Protein AF-A0A6B3UP30-F1 (afdb_monomer)

Solvent-accessible surface area (backbone atoms only — not comparable to full-atom values): 6196 Å² total; per-residue (Å²): 134,85,86,77,62,58,72,70,58,43,68,56,47,76,45,74,44,74,30,56,93,77,78,38,92,57,27,29,15,44,57,73,55,39,50,53,35,42,54,51,34,38,75,70,66,34,26,32,40,29,34,42,36,27,26,54,55,98,87,39,80,39,82,59,89,44,70,52,75,42,81,82,57,93,89,58,52,67,69,59,42,14,54,51,16,30,50,55,49,45,48,52,61,71,69,60,80,65,61,68,39,26,32,33,76,35,72,57,132

Structure (mmCIF, N/CA/C/O backbone):
data_AF-A0A6B3UP30-F1
#
_entry.id   AF-A0A6B3UP30-F1
#
loop_
_atom_site.group_PDB
_atom_site.id
_atom_site.type_symbol
_atom_site.label_atom_id
_atom_site.label_alt_id
_atom_site.label_comp_id
_atom_site.label_asym_id
_atom_site.label_entity_id
_atom_site.label_seq_id
_atom_site.pdbx_PDB_ins_code
_atom_site.Cartn_x
_atom_site.Cartn_y
_atom_site.Cartn_z
_atom_site.occupancy
_atom_site.B_iso_or_equiv
_atom_site.auth_seq_id
_atom_site.auth_comp_id
_atom_site.auth_asym_id
_atom_site.auth_atom_id
_atom_site.pdbx_PDB_model_num
ATOM 1 N N . MET A 1 1 ? 5.118 20.031 1.990 1.00 37.16 1 MET A N 1
ATOM 2 C CA . MET A 1 1 ? 5.626 19.447 0.731 1.00 37.16 1 MET A CA 1
ATOM 3 C C . MET A 1 1 ? 4.454 18.709 0.110 1.00 37.16 1 MET A C 1
ATOM 5 O O . MET A 1 1 ? 3.837 17.933 0.822 1.00 37.16 1 MET A O 1
ATOM 9 N N . LYS A 1 2 ? 4.045 19.066 -1.109 1.00 38.06 2 LYS A N 1
ATOM 10 C CA . LYS A 1 2 ? 2.813 18.569 -1.737 1.00 38.06 2 LYS A CA 1
ATOM 11 C C . LYS A 1 2 ? 3.191 17.337 -2.560 1.00 38.06 2 LYS A C 1
ATOM 13 O O . LYS A 1 2 ? 3.860 17.485 -3.577 1.00 38.06 2 LYS A O 1
ATOM 18 N N . THR A 1 3 ? 2.855 16.142 -2.092 1.00 46.91 3 THR A N 1
ATOM 19 C CA . THR A 1 3 ? 3.066 14.907 -2.857 1.00 46.91 3 THR A CA 1
ATOM 20 C C . THR A 1 3 ? 1.901 14.784 -3.836 1.00 46.91 3 THR A C 1
ATOM 22 O O . THR A 1 3 ? 0.922 14.110 -3.560 1.00 46.91 3 THR A O 1
ATOM 25 N N . THR A 1 4 ? 1.935 15.530 -4.941 1.00 53.78 4 THR A N 1
ATOM 26 C CA . THR A 1 4 ? 0.994 15.321 -6.054 1.00 53.78 4 THR A CA 1
ATOM 27 C C . THR A 1 4 ? 1.447 14.080 -6.796 1.00 53.78 4 THR A C 1
ATOM 29 O O . THR A 1 4 ? 2.467 14.116 -7.485 1.00 53.78 4 THR A O 1
ATOM 32 N N . TRP A 1 5 ? 0.743 12.973 -6.592 1.00 63.31 5 TRP A N 1
ATOM 33 C CA . TRP A 1 5 ? 0.962 11.767 -7.379 1.00 63.31 5 TRP A CA 1
ATOM 34 C C . TRP A 1 5 ? 0.328 11.977 -8.762 1.00 63.31 5 TRP A C 1
ATOM 36 O O . TRP A 1 5 ? -0.518 12.852 -8.944 1.00 63.31 5 TRP A O 1
ATOM 46 N N . GLY A 1 6 ? 0.750 11.217 -9.776 1.00 69.88 6 GLY A N 1
ATOM 47 C CA . GLY A 1 6 ? 0.040 11.229 -11.060 1.00 69.88 6 GLY A CA 1
ATOM 48 C C . GLY A 1 6 ? -1.438 10.860 -10.859 1.00 69.88 6 GLY A C 1
ATOM 49 O O . GLY A 1 6 ? -1.753 10.069 -9.968 1.00 69.88 6 GLY A O 1
ATOM 50 N N . SER A 1 7 ? -2.348 11.391 -11.684 1.00 75.69 7 SER A N 1
ATOM 51 C CA . SER A 1 7 ? -3.804 11.212 -11.512 1.00 75.69 7 SER A CA 1
ATOM 52 C C . SER A 1 7 ? -4.247 9.744 -11.444 1.00 75.69 7 SER A C 1
ATOM 54 O O . SER A 1 7 ? -5.215 9.417 -10.762 1.00 75.69 7 SER A O 1
ATOM 56 N N . GLU A 1 8 ? -3.531 8.843 -12.116 1.00 79.38 8 GLU A N 1
ATOM 57 C CA . GLU A 1 8 ? -3.797 7.400 -12.080 1.00 79.38 8 GLU A CA 1
ATOM 58 C C . GLU A 1 8 ? -3.396 6.757 -10.744 1.0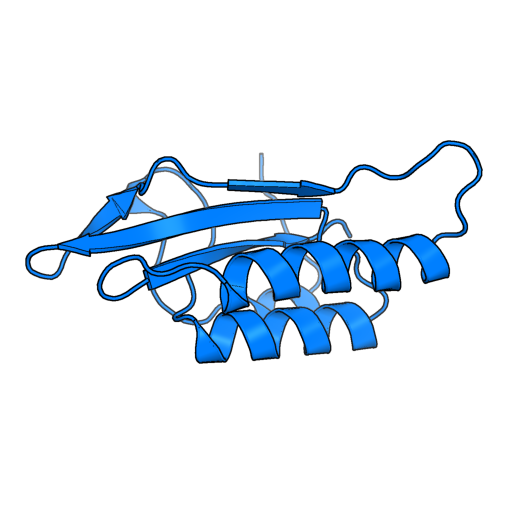0 79.38 8 GLU A C 1
ATOM 60 O O . GLU A 1 8 ? -4.117 5.905 -10.229 1.00 79.38 8 GLU A O 1
ATOM 65 N N . VAL A 1 9 ? -2.288 7.198 -10.142 1.00 80.50 9 VAL A N 1
ATOM 66 C CA . VAL A 1 9 ? -1.822 6.721 -8.830 1.00 80.50 9 VAL A CA 1
ATOM 67 C C . VAL A 1 9 ? -2.740 7.237 -7.722 1.00 80.50 9 VAL A C 1
ATOM 69 O O . VAL A 1 9 ? -3.119 6.472 -6.833 1.00 80.50 9 VAL A O 1
ATOM 72 N N . GLU A 1 10 ? -3.173 8.498 -7.806 1.00 81.50 10 GLU A N 1
ATOM 73 C CA . GLU A 1 10 ? -4.195 9.041 -6.904 1.00 81.50 10 GLU A CA 1
ATOM 74 C C . GLU A 1 10 ? -5.507 8.259 -7.027 1.00 81.50 10 GLU A C 1
ATOM 76 O O . GLU A 1 10 ? -6.084 7.886 -6.013 1.00 81.50 10 GLU A O 1
ATOM 81 N N . ALA A 1 11 ? -5.955 7.919 -8.240 1.00 81.00 11 ALA A N 1
ATOM 82 C CA . ALA A 1 11 ? -7.174 7.132 -8.434 1.00 81.00 11 ALA A CA 1
ATOM 83 C C . ALA A 1 11 ? -7.090 5.709 -7.848 1.00 81.00 11 ALA A C 1
ATOM 85 O O . ALA A 1 11 ? -8.115 5.136 -7.474 1.00 81.00 11 ALA A O 1
ATOM 86 N N . VAL A 1 12 ? -5.891 5.122 -7.765 1.00 81.44 12 VAL A N 1
ATOM 87 C CA . VAL A 1 12 ? -5.681 3.820 -7.112 1.00 81.44 12 VAL A CA 1
ATOM 88 C C . VAL A 1 12 ? -5.738 3.946 -5.589 1.00 81.44 12 VAL A C 1
ATOM 90 O O . VAL A 1 12 ? -6.285 3.066 -4.926 1.00 81.44 12 VAL A O 1
ATOM 93 N N . LEU A 1 13 ? -5.182 5.023 -5.035 1.00 83.00 13 LEU A N 1
ATOM 94 C CA . LEU A 1 13 ? -4.911 5.139 -3.600 1.00 83.00 13 LEU A CA 1
ATOM 95 C C . LEU A 1 13 ? -5.887 6.046 -2.843 1.00 83.00 13 LEU A C 1
ATOM 97 O O . LEU A 1 13 ? -5.913 6.012 -1.619 1.00 83.00 13 LEU A O 1
ATOM 101 N N . ASN A 1 14 ? -6.732 6.804 -3.538 1.00 80.81 14 ASN A N 1
ATOM 102 C CA . ASN A 1 14 ? -7.793 7.631 -2.964 1.00 80.81 14 ASN A CA 1
ATOM 103 C C . ASN A 1 14 ? -9.027 6.786 -2.597 1.00 80.81 14 ASN A C 1
ATOM 105 O O . ASN A 1 14 ? -10.132 7.003 -3.093 1.00 80.81 14 ASN A O 1
ATOM 109 N N . SER A 1 15 ? -8.815 5.759 -1.776 1.00 75.44 15 SER A N 1
ATOM 110 C CA . SER A 1 15 ? -9.871 4.893 -1.256 1.00 75.44 15 SER A CA 1
ATOM 111 C C . SER A 1 15 ? -9.575 4.513 0.195 1.00 75.44 15 SER A C 1
ATOM 113 O O . SER A 1 15 ? -8.421 4.365 0.587 1.00 75.44 15 SER A O 1
ATOM 115 N N . GLY A 1 16 ? -10.617 4.395 1.021 1.00 86.12 16 GLY A N 1
ATOM 116 C CA . GLY A 1 16 ? -10.487 4.007 2.428 1.00 86.12 16 GLY A CA 1
ATOM 117 C C . GLY A 1 16 ? -10.640 5.170 3.409 1.00 86.12 16 GLY A C 1
ATOM 118 O O . GLY A 1 16 ? -11.562 5.975 3.292 1.00 86.12 16 GLY A O 1
ATOM 119 N N . VAL A 1 17 ? -9.775 5.227 4.423 1.00 88.31 17 VAL A N 1
ATOM 120 C CA . VAL A 1 17 ? -9.861 6.196 5.530 1.00 88.31 17 VAL A CA 1
ATOM 121 C C . VAL A 1 17 ? -8.783 7.264 5.394 1.00 88.31 17 VAL A C 1
ATOM 123 O O . VAL A 1 17 ? -7.610 6.926 5.265 1.00 88.31 17 VAL A O 1
ATOM 126 N N . SER A 1 18 ? -9.167 8.540 5.469 1.00 89.88 18 SER A N 1
ATOM 127 C CA . SER A 1 18 ? -8.218 9.658 5.415 1.00 89.88 18 SER A CA 1
ATOM 128 C C . SER A 1 18 ? -7.221 9.605 6.575 1.00 89.88 18 SER A C 1
ATOM 130 O O . SER A 1 18 ? -7.600 9.388 7.729 1.00 89.88 18 SER A O 1
ATOM 132 N N . LEU A 1 19 ? -5.947 9.843 6.262 1.00 89.31 19 LEU A N 1
ATOM 133 C CA . LEU A 1 19 ? -4.868 9.970 7.242 1.00 89.31 19 LEU A CA 1
ATOM 134 C C . LEU A 1 19 ? -4.595 11.422 7.655 1.00 89.31 19 LEU A C 1
ATOM 136 O O . LEU A 1 19 ? -3.690 11.670 8.454 1.00 89.31 19 LEU A O 1
ATOM 140 N N . GLU A 1 20 ? -5.404 12.380 7.192 1.00 87.81 20 GLU A N 1
ATOM 141 C CA . GLU A 1 20 ? -5.301 13.786 7.600 1.00 87.81 20 GLU A CA 1
ATOM 142 C C . GLU A 1 20 ? -5.313 13.998 9.126 1.00 87.81 20 GLU A C 1
ATOM 144 O O . GLU A 1 20 ? -4.534 14.835 9.589 1.00 87.81 20 GLU A O 1
ATOM 149 N N . PRO A 1 21 ? -6.077 13.236 9.945 1.00 85.62 21 PRO A N 1
ATOM 150 C CA . PRO A 1 21 ? -5.996 13.333 11.407 1.00 85.62 21 PRO A CA 1
ATOM 151 C C . PRO A 1 21 ? -4.606 13.024 11.987 1.00 85.62 21 PRO A C 1
ATOM 153 O O . PRO A 1 21 ? -4.290 13.467 13.088 1.00 85.62 21 PRO A O 1
ATOM 156 N N . PHE A 1 22 ? -3.761 12.298 11.248 1.00 81.25 22 PHE A N 1
ATOM 157 C CA . PHE A 1 22 ? -2.366 12.013 11.598 1.00 81.25 22 PHE A CA 1
ATOM 158 C C . PHE A 1 22 ? -1.378 13.036 11.011 1.00 81.25 22 PHE A C 1
ATOM 160 O O . PHE A 1 22 ? -0.168 12.864 11.136 1.00 81.25 22 PHE A O 1
ATOM 167 N N . GLY A 1 23 ? -1.866 14.088 10.344 1.00 83.69 23 GLY A N 1
ATOM 168 C CA . GLY A 1 23 ? -1.035 15.072 9.646 1.00 83.69 23 GLY A CA 1
ATOM 169 C C . GLY A 1 23 ? -0.417 14.553 8.343 1.00 83.69 23 GLY A C 1
ATOM 170 O O . GLY A 1 23 ? 0.493 15.184 7.805 1.00 83.69 23 GLY A O 1
ATOM 171 N N . VAL A 1 24 ? -0.896 13.413 7.833 1.00 81.31 24 VAL A N 1
ATOM 172 C CA . VAL A 1 24 ? -0.390 12.763 6.619 1.00 81.31 24 VAL A CA 1
ATOM 173 C C . VAL A 1 24 ? -1.426 12.898 5.508 1.00 81.31 24 VAL A C 1
ATOM 175 O O . VAL A 1 24 ? -2.585 12.537 5.677 1.00 81.31 24 VAL A O 1
ATOM 178 N N . GLN A 1 25 ? -1.011 13.404 4.346 1.00 79.94 25 GLN A N 1
ATOM 179 C CA . GLN A 1 25 ? -1.862 13.375 3.157 1.00 79.94 25 GLN A CA 1
ATOM 180 C C . GLN A 1 25 ? -1.880 11.959 2.579 1.00 79.94 25 GLN A C 1
ATOM 182 O O . GLN A 1 25 ? -0.825 11.412 2.263 1.00 79.94 25 GLN A O 1
ATOM 187 N N . GLY A 1 26 ? -3.069 11.381 2.433 1.00 84.06 26 GLY A N 1
ATOM 188 C CA . GLY A 1 26 ? -3.251 10.041 1.890 1.00 84.06 26 GLY A CA 1
ATOM 189 C C . GLY A 1 26 ? -4.366 9.282 2.595 1.00 84.06 26 GLY A C 1
ATOM 190 O O . GLY A 1 26 ? -5.110 9.837 3.408 1.00 84.06 26 GLY A O 1
ATOM 191 N N . TRP A 1 27 ? -4.462 7.998 2.271 1.00 91.31 27 TRP A N 1
ATOM 192 C CA . TRP A 1 27 ? -5.520 7.121 2.749 1.00 91.31 27 TRP A CA 1
ATOM 193 C C . TRP A 1 27 ? -4.934 5.811 3.255 1.00 91.31 27 TRP A C 1
ATOM 195 O O . TRP A 1 27 ? -3.923 5.328 2.743 1.00 91.31 27 TRP A O 1
ATOM 205 N N . ALA A 1 28 ? -5.590 5.234 4.255 1.00 94.12 28 ALA A N 1
ATOM 206 C CA . ALA A 1 28 ? -5.352 3.874 4.692 1.00 94.12 28 ALA A CA 1
ATOM 207 C C . ALA A 1 28 ? -6.454 2.966 4.136 1.00 94.12 28 ALA A C 1
ATOM 209 O O . ALA A 1 28 ? -7.647 3.193 4.366 1.00 94.12 28 ALA A O 1
ATOM 210 N N . LEU A 1 29 ? -6.040 1.935 3.407 1.00 95.94 29 LEU A N 1
ATOM 211 C CA . LEU A 1 29 ? -6.917 1.007 2.706 1.00 95.94 29 LEU A CA 1
ATOM 212 C C . LEU A 1 29 ? -7.139 -0.245 3.560 1.00 95.94 29 LEU A C 1
ATOM 214 O O . LEU A 1 29 ? -6.174 -0.734 4.151 1.00 95.94 29 LEU A O 1
ATOM 218 N N . PRO A 1 30 ? -8.356 -0.813 3.621 1.00 95.69 30 PRO A N 1
ATOM 219 C CA . PRO A 1 30 ? -8.544 -2.126 4.227 1.00 95.69 30 PRO A CA 1
ATOM 220 C C . PRO A 1 30 ? -7.746 -3.180 3.448 1.00 95.69 30 PRO A C 1
ATOM 222 O O . PRO A 1 30 ? -7.448 -3.011 2.266 1.00 95.69 30 PRO A O 1
ATOM 225 N N . GLN A 1 31 ? -7.408 -4.289 4.104 1.00 96.06 31 GLN A N 1
ATOM 226 C CA . GLN A 1 31 ? -6.482 -5.297 3.571 1.00 96.06 31 GLN A CA 1
ATOM 227 C C . GLN A 1 31 ? -6.763 -5.739 2.123 1.00 96.06 31 GLN A C 1
ATOM 229 O O . GLN A 1 31 ? -5.832 -5.840 1.326 1.00 96.06 31 GLN A O 1
ATOM 234 N N . VAL A 1 32 ? -8.028 -5.993 1.768 1.00 95.69 32 VAL A N 1
ATOM 235 C CA . VAL A 1 32 ? -8.401 -6.442 0.414 1.00 95.69 32 VAL A CA 1
ATOM 236 C C . VAL A 1 32 ? -8.130 -5.363 -0.640 1.00 95.69 32 VAL A C 1
ATOM 238 O O . VAL A 1 32 ? -7.579 -5.664 -1.699 1.00 95.69 32 VAL A O 1
ATOM 241 N N . ASP A 1 33 ? -8.437 -4.107 -0.319 1.00 96.31 33 ASP A N 1
ATOM 242 C CA . ASP A 1 33 ? -8.245 -2.973 -1.224 1.00 96.31 33 ASP A CA 1
ATOM 243 C C . ASP A 1 33 ? -6.762 -2.615 -1.331 1.00 96.31 33 ASP A C 1
ATOM 245 O O . ASP A 1 33 ? -6.282 -2.294 -2.414 1.00 96.31 33 ASP A O 1
ATOM 249 N N . ALA A 1 34 ? -6.005 -2.754 -0.238 1.00 97.31 34 ALA A N 1
ATOM 250 C CA . ALA A 1 34 ? -4.557 -2.582 -0.241 1.00 97.31 34 ALA A CA 1
ATOM 251 C C . ALA A 1 34 ? -3.871 -3.589 -1.181 1.00 97.31 34 ALA A C 1
ATOM 253 O O . ALA A 1 34 ? -3.015 -3.208 -1.979 1.00 97.31 34 ALA A O 1
ATOM 254 N N . LEU A 1 35 ? -4.278 -4.864 -1.144 1.00 98.00 35 LEU A N 1
ATOM 255 C CA . LEU A 1 35 ? -3.769 -5.888 -2.065 1.00 98.00 35 LEU A CA 1
ATOM 256 C C . LEU A 1 35 ? -4.117 -5.563 -3.525 1.00 98.00 35 LEU A C 1
ATOM 258 O O . LEU A 1 35 ? -3.257 -5.677 -4.397 1.00 98.00 35 LEU A O 1
ATOM 262 N N . ALA A 1 36 ? -5.347 -5.116 -3.794 1.00 96.81 36 ALA A N 1
ATOM 263 C CA . ALA A 1 36 ? -5.759 -4.708 -5.135 1.00 96.81 36 ALA A CA 1
ATOM 264 C C . ALA A 1 36 ? -4.984 -3.473 -5.632 1.00 96.81 36 ALA A C 1
ATOM 266 O O . ALA A 1 36 ? -4.573 -3.423 -6.792 1.00 96.81 36 ALA A O 1
ATOM 267 N N . ALA A 1 37 ? -4.748 -2.491 -4.761 1.00 96.56 37 ALA A N 1
ATOM 268 C CA . ALA A 1 37 ? -3.973 -1.298 -5.077 1.00 96.56 37 ALA A CA 1
ATOM 269 C C . ALA A 1 37 ? -2.519 -1.636 -5.432 1.00 96.56 37 ALA A C 1
ATOM 271 O O . ALA A 1 37 ? -2.008 -1.123 -6.42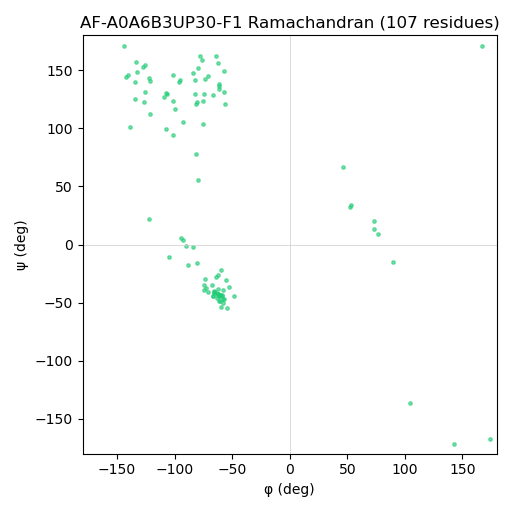6 1.00 96.56 37 ALA A O 1
ATOM 272 N N . ILE A 1 38 ? -1.879 -2.546 -4.688 1.00 97.75 38 ILE A N 1
ATOM 273 C CA . ILE A 1 38 ? -0.511 -3.009 -4.973 1.00 97.75 38 ILE A CA 1
ATOM 274 C C . ILE A 1 38 ? -0.409 -3.606 -6.384 1.00 97.75 38 ILE A C 1
ATOM 276 O O . ILE A 1 38 ? 0.490 -3.235 -7.137 1.00 97.75 38 ILE A O 1
ATOM 280 N N . GLU A 1 39 ? -1.343 -4.476 -6.782 1.00 97.62 39 GLU A N 1
ATOM 281 C CA . GLU A 1 39 ? -1.324 -5.068 -8.129 1.00 97.62 39 GLU A CA 1
ATOM 282 C C . GLU A 1 39 ? -1.603 -4.033 -9.231 1.00 97.62 39 GLU A C 1
ATOM 284 O O . GLU A 1 39 ? -1.008 -4.099 -10.307 1.00 97.62 39 GLU A O 1
ATOM 289 N N . ARG A 1 40 ? -2.461 -3.035 -8.973 1.00 96.44 40 ARG A N 1
ATOM 290 C CA . ARG A 1 40 ? -2.704 -1.941 -9.930 1.00 96.44 40 ARG A CA 1
ATOM 291 C C . ARG A 1 40 ? -1.464 -1.069 -10.116 1.00 96.44 40 AR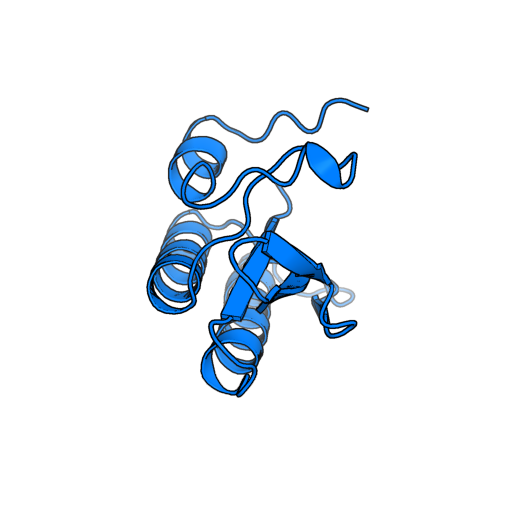G A C 1
ATOM 293 O O . ARG A 1 40 ? -1.112 -0.782 -11.254 1.00 96.44 40 ARG A O 1
ATOM 300 N N . LEU A 1 41 ? -0.776 -0.696 -9.035 1.00 95.88 41 LEU A N 1
ATOM 301 C CA . LEU A 1 41 ? 0.479 0.068 -9.106 1.00 95.88 41 LEU A CA 1
ATOM 302 C C . LEU A 1 41 ? 1.558 -0.702 -9.866 1.00 95.88 41 LEU A C 1
ATOM 304 O O . LEU A 1 41 ? 2.206 -0.145 -10.749 1.00 95.88 41 LEU A O 1
ATOM 308 N N . ARG A 1 42 ? 1.682 -2.004 -9.591 1.00 97.06 42 ARG A N 1
ATOM 309 C CA . ARG A 1 42 ? 2.571 -2.898 -10.333 1.00 97.06 42 ARG A CA 1
ATOM 310 C C . ARG A 1 42 ? 2.258 -2.896 -11.833 1.00 97.06 42 ARG A C 1
ATOM 312 O O . ARG A 1 42 ? 3.170 -2.740 -12.639 1.00 97.06 42 ARG A O 1
ATOM 319 N N . GLY A 1 43 ? 0.982 -3.012 -12.208 1.00 95.69 43 GLY A N 1
ATOM 320 C CA . GLY A 1 43 ? 0.538 -2.945 -13.606 1.00 95.69 43 GLY A CA 1
ATOM 321 C C . GLY A 1 43 ? 0.813 -1.599 -14.290 1.00 95.69 43 GLY A C 1
ATOM 322 O O . GLY A 1 43 ? 1.002 -1.564 -15.502 1.00 95.69 43 GLY A O 1
ATOM 323 N N . LEU A 1 44 ? 0.889 -0.511 -13.518 1.00 94.62 44 LEU A N 1
ATOM 324 C CA . LEU A 1 44 ? 1.266 0.828 -13.988 1.00 94.62 44 LEU A CA 1
ATOM 325 C C . LEU A 1 44 ? 2.788 1.049 -14.047 1.00 94.62 44 LEU A C 1
ATOM 327 O O . LEU A 1 44 ? 3.230 2.129 -14.431 1.00 94.62 44 LEU A O 1
ATOM 331 N N . GLY A 1 45 ? 3.605 0.068 -13.651 1.00 95.50 45 GLY A N 1
ATOM 332 C CA . GLY A 1 45 ? 5.057 0.244 -13.570 1.00 95.50 45 GLY A CA 1
ATOM 333 C C . GLY A 1 45 ? 5.504 1.123 -12.396 1.00 95.50 45 GLY A C 1
ATOM 334 O O . GLY A 1 45 ? 6.606 1.665 -12.429 1.00 95.50 45 GLY A O 1
ATOM 335 N N . VAL A 1 46 ? 4.663 1.285 -11.368 1.00 95.62 46 VAL A N 1
ATOM 336 C CA . VAL A 1 46 ? 4.938 2.141 -10.208 1.00 95.62 46 VAL A CA 1
ATOM 337 C C . VAL A 1 46 ? 5.416 1.285 -9.029 1.00 95.62 46 VAL A C 1
ATOM 339 O O . VAL A 1 46 ? 4.652 0.457 -8.526 1.00 95.62 46 VAL A O 1
ATOM 342 N N . PRO A 1 47 ? 6.660 1.464 -8.547 1.00 96.62 47 PRO A N 1
ATOM 343 C CA . PRO A 1 47 ? 7.173 0.708 -7.410 1.00 96.62 47 PRO A CA 1
ATOM 344 C C . PRO A 1 47 ? 6.522 1.131 -6.084 1.00 96.62 47 PRO A C 1
ATOM 346 O O . PRO A 1 47 ? 6.259 2.314 -5.847 1.00 96.62 47 PRO A O 1
ATOM 349 N N . VAL A 1 48 ? 6.329 0.159 -5.185 1.00 97.19 48 VAL A N 1
ATOM 350 C CA . VAL A 1 48 ? 5.767 0.350 -3.834 1.00 97.19 48 VAL A CA 1
ATOM 351 C C . VAL A 1 48 ? 6.892 0.341 -2.801 1.00 97.19 48 VAL A C 1
ATOM 353 O O . VAL A 1 48 ? 7.325 -0.709 -2.331 1.00 97.19 48 VAL A O 1
ATOM 356 N N . VAL A 1 49 ? 7.389 1.520 -2.441 1.00 96.50 49 VAL A N 1
ATOM 357 C CA . VAL A 1 49 ? 8.639 1.653 -1.671 1.00 96.50 49 VAL A CA 1
ATOM 358 C C . VAL A 1 49 ? 8.467 1.419 -0.177 1.00 96.50 49 VAL A C 1
ATOM 360 O O . VAL A 1 49 ? 9.449 1.195 0.524 1.00 96.50 49 VAL A O 1
ATOM 363 N N . GLY A 1 50 ? 7.234 1.445 0.318 1.00 96.50 50 GLY A N 1
AT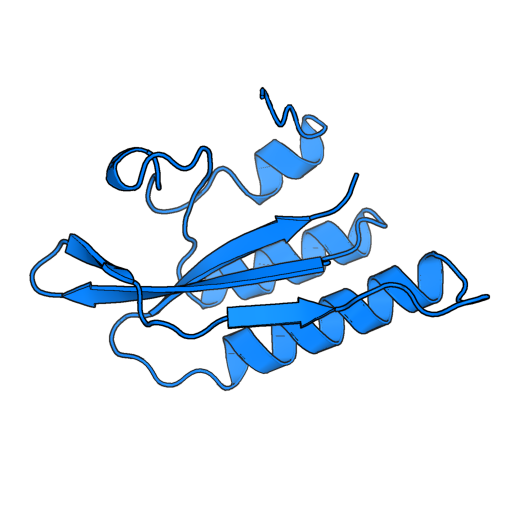OM 364 C CA . GLY A 1 50 ? 6.945 1.174 1.716 1.00 96.50 50 GLY A CA 1
ATOM 365 C C . GLY A 1 50 ? 5.490 1.414 2.073 1.00 96.50 50 GLY A C 1
ATOM 366 O O . GLY A 1 50 ? 4.635 1.582 1.197 1.00 96.50 50 GLY A O 1
ATOM 367 N N . GLY A 1 51 ? 5.232 1.441 3.372 1.00 96.06 51 GLY A N 1
ATOM 368 C CA . GLY A 1 51 ? 3.925 1.745 3.925 1.00 96.06 51 GLY A CA 1
ATOM 369 C C . GLY A 1 51 ? 3.814 1.397 5.400 1.00 96.06 51 GLY A C 1
ATOM 370 O O . GLY A 1 51 ? 4.694 0.745 5.965 1.00 96.06 51 GLY A O 1
ATOM 371 N N . ASP A 1 52 ? 2.714 1.830 6.005 1.00 96.38 52 ASP A N 1
ATOM 372 C CA . ASP A 1 52 ? 2.435 1.700 7.433 1.00 96.38 52 ASP A CA 1
ATOM 373 C C . ASP A 1 52 ? 1.128 0.936 7.657 1.00 96.38 52 ASP A C 1
ATOM 375 O O . ASP A 1 52 ? 0.160 1.096 6.907 1.00 96.38 52 ASP A O 1
ATOM 379 N N . ALA A 1 53 ? 1.091 0.119 8.709 1.00 97.06 53 AL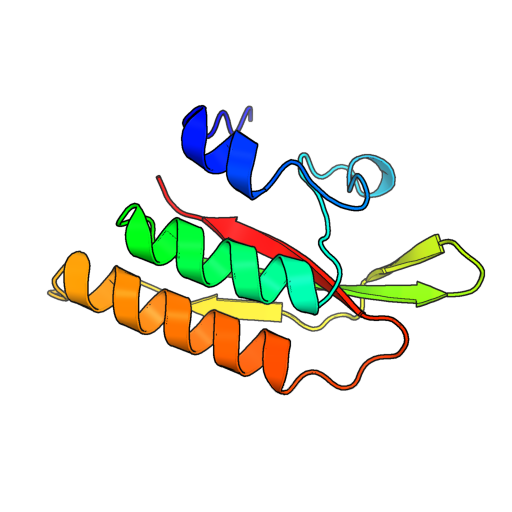A A N 1
ATOM 380 C CA . ALA A 1 53 ? -0.111 -0.562 9.165 1.00 97.06 53 ALA A CA 1
ATOM 381 C C . ALA A 1 53 ? -0.812 0.217 10.284 1.00 97.06 53 ALA A C 1
ATOM 383 O O . ALA A 1 53 ? -0.195 0.748 11.215 1.00 97.06 53 ALA A O 1
ATOM 384 N N . PHE A 1 54 ? -2.134 0.201 10.218 1.00 96.19 54 PHE A N 1
ATOM 385 C CA . PHE A 1 54 ? -3.051 0.754 11.197 1.00 96.19 54 PHE A CA 1
ATOM 386 C C . PHE A 1 54 ? -4.035 -0.335 11.617 1.00 96.19 54 PHE A C 1
ATOM 388 O O . PHE A 1 54 ? -4.334 -1.256 10.858 1.00 96.19 54 PHE A O 1
ATOM 395 N N . GLU A 1 55 ? -4.575 -0.205 12.819 1.00 95.44 55 GLU A N 1
ATOM 396 C CA . GLU A 1 55 ? -5.668 -1.039 13.312 1.00 95.44 55 GLU A CA 1
ATOM 397 C C . GLU A 1 55 ? -6.846 -0.148 13.670 1.00 95.44 55 GLU A C 1
ATOM 399 O O . GLU A 1 55 ? -6.662 0.917 14.270 1.00 95.44 55 GLU A O 1
ATOM 404 N N . ARG A 1 56 ? -8.064 -0.593 13.362 1.00 93.31 56 ARG A N 1
ATOM 405 C CA . ARG A 1 56 ? -9.251 0.092 13.863 1.00 93.31 56 ARG A CA 1
ATOM 406 C C . ARG A 1 56 ? -9.555 -0.344 15.295 1.00 93.31 56 ARG A C 1
ATOM 408 O O . ARG A 1 56 ? -9.815 -1.515 15.575 1.00 93.31 56 ARG A O 1
ATOM 415 N N . LYS A 1 57 ? -9.580 0.619 16.216 1.00 92.06 57 LYS A N 1
ATOM 416 C CA . LYS A 1 57 ? -9.923 0.438 17.633 1.00 92.06 57 LYS A CA 1
ATOM 417 C C . LYS A 1 57 ? -11.030 1.412 18.006 1.00 92.06 57 LYS A C 1
ATOM 419 O O . LYS A 1 57 ? -10.891 2.613 17.832 1.00 92.06 57 LYS A O 1
ATOM 424 N N . SER A 1 58 ? -12.153 0.883 18.494 1.00 89.88 58 SER A N 1
ATOM 425 C CA . SER A 1 58 ? -13.316 1.689 18.904 1.00 89.88 58 SER A CA 1
ATOM 426 C C . SER A 1 58 ? -13.816 2.666 17.826 1.00 89.88 58 SER A C 1
ATOM 428 O O . SER A 1 58 ? -14.290 3.750 18.138 1.00 89.88 58 SER A O 1
ATOM 430 N N . GLY A 1 59 ? -13.712 2.278 16.551 1.00 86.62 59 GLY A N 1
ATOM 431 C CA . GLY A 1 59 ? -14.124 3.102 15.410 1.00 86.62 59 GLY A CA 1
ATOM 432 C C . GLY A 1 59 ? -13.029 4.012 14.847 1.00 86.62 59 GLY A C 1
ATOM 433 O O . GLY A 1 59 ? -13.153 4.437 13.701 1.00 86.62 59 GLY A O 1
ATOM 434 N N . GLU A 1 60 ? -11.928 4.225 15.564 1.00 89.25 60 GLU A N 1
ATOM 435 C CA . GLU A 1 60 ? -10.822 5.089 15.141 1.00 89.25 60 GLU A CA 1
ATOM 436 C C . GLU A 1 60 ? -9.647 4.270 14.604 1.00 89.25 60 GLU A C 1
ATOM 438 O O . GLU A 1 60 ? -9.384 3.163 15.075 1.00 89.25 60 GLU A O 1
ATOM 443 N N . LEU A 1 61 ? -8.933 4.800 13.608 1.00 92.44 61 LEU A N 1
ATOM 444 C CA . LEU A 1 61 ? -7.646 4.227 13.224 1.00 92.44 61 LEU A CA 1
ATOM 445 C C . LEU A 1 61 ? -6.598 4.581 14.272 1.00 92.44 61 LEU A C 1
ATOM 447 O O . LEU A 1 61 ? -6.566 5.697 14.783 1.00 92.44 61 LEU A O 1
ATOM 451 N N . VAL A 1 62 ? -5.710 3.635 14.550 1.00 93.69 62 VAL A N 1
ATOM 452 C CA . VAL A 1 62 ? -4.541 3.822 15.407 1.00 93.69 62 VAL A CA 1
ATOM 453 C C . VAL A 1 62 ? -3.339 3.203 14.707 1.00 93.69 62 VAL A C 1
ATOM 455 O O . VAL A 1 62 ? -3.455 2.130 14.115 1.00 93.69 62 VAL A O 1
ATOM 458 N N . LEU A 1 63 ? -2.182 3.864 14.779 1.00 92.50 63 LEU A N 1
ATOM 459 C CA . LEU A 1 63 ? -0.926 3.306 14.278 1.00 92.50 63 LEU A CA 1
ATOM 460 C C . LEU A 1 63 ? -0.638 1.964 14.949 1.00 92.50 63 LEU A C 1
ATOM 462 O O . LEU A 1 63 ? -0.673 1.844 16.175 1.00 92.50 63 LEU A O 1
ATOM 466 N N . ALA A 1 64 ? -0.308 0.966 14.138 1.00 94.31 64 ALA A N 1
ATOM 467 C CA . ALA A 1 64 ? 0.050 -0.349 14.643 1.00 94.31 64 ALA A CA 1
ATOM 468 C C . ALA A 1 64 ? 1.553 -0.505 14.915 1.00 94.31 64 ALA A C 1
ATOM 470 O O . ALA A 1 64 ? 1.987 -1.573 15.341 1.00 94.31 64 ALA A O 1
ATOM 471 N N . TYR A 1 65 ? 2.343 0.544 14.648 1.00 92.25 65 TYR A N 1
ATOM 472 C CA . TYR A 1 65 ? 3.807 0.546 14.758 1.00 92.25 65 TYR A CA 1
ATOM 473 C C . TYR A 1 65 ? 4.473 -0.607 13.992 1.00 92.25 65 TYR A C 1
ATOM 475 O O . TYR A 1 65 ? 5.518 -1.119 14.387 1.00 92.25 65 TYR A O 1
ATOM 483 N N . ALA A 1 66 ? 3.856 -1.006 12.881 1.00 95.88 66 ALA A N 1
ATOM 484 C CA . ALA A 1 66 ? 4.373 -1.992 11.952 1.00 95.88 66 ALA A CA 1
ATOM 485 C C . ALA A 1 66 ? 4.386 -1.374 10.555 1.00 95.88 66 ALA A C 1
ATOM 487 O O . ALA A 1 66 ? 3.389 -0.796 10.123 1.00 95.88 66 ALA A O 1
ATOM 488 N N . ASN A 1 67 ? 5.509 -1.499 9.861 1.00 96.75 67 ASN A N 1
ATOM 489 C CA . ASN A 1 67 ? 5.712 -0.940 8.534 1.00 96.75 67 ASN A CA 1
ATOM 490 C C . ASN A 1 67 ? 6.565 -1.877 7.677 1.00 96.75 67 ASN A C 1
ATOM 492 O O . ASN A 1 67 ? 7.121 -2.869 8.158 1.00 96.75 67 ASN A O 1
ATOM 496 N N . TRP A 1 68 ? 6.657 -1.560 6.391 1.00 97.62 68 TRP A N 1
ATOM 497 C CA . TRP A 1 68 ? 7.605 -2.190 5.483 1.00 97.62 68 TRP A CA 1
ATOM 498 C C . TRP A 1 68 ? 8.315 -1.132 4.648 1.00 97.62 68 TRP A C 1
ATOM 500 O O . TRP A 1 68 ? 7.813 -0.029 4.433 1.00 97.62 68 TRP A O 1
ATOM 510 N N . CYS A 1 69 ? 9.490 -1.498 4.150 1.00 97.19 69 CYS A N 1
ATOM 511 C CA . CYS A 1 69 ? 10.256 -0.698 3.212 1.00 97.19 69 CYS A CA 1
ATOM 512 C C . CYS A 1 69 ? 10.893 -1.626 2.177 1.00 97.19 69 CYS A C 1
ATOM 514 O O . CYS A 1 69 ? 11.263 -2.763 2.482 1.00 97.19 69 CYS A O 1
ATOM 516 N N . CYS A 1 70 ? 11.008 -1.141 0.949 1.00 97.44 70 CYS A N 1
ATOM 517 C CA . CYS A 1 70 ? 11.686 -1.816 -0.138 1.00 97.44 70 CYS A CA 1
ATOM 518 C C . CYS A 1 70 ? 12.498 -0.786 -0.921 1.00 97.44 70 CYS A C 1
ATOM 520 O O . CYS A 1 70 ? 11.950 -0.053 -1.736 1.00 97.44 70 CYS A O 1
ATOM 522 N N . GLU A 1 71 ? 13.806 -0.735 -0.676 1.00 96.50 71 GLU A N 1
ATOM 523 C CA . GLU A 1 71 ? 14.716 0.181 -1.368 1.00 96.50 71 GLU A CA 1
ATOM 524 C C . GLU A 1 71 ? 15.178 -0.394 -2.709 1.00 96.50 71 GLU A C 1
ATOM 526 O O . GLU A 1 71 ? 15.326 -1.610 -2.837 1.00 96.50 71 GLU A O 1
ATOM 531 N N . LEU A 1 72 ? 15.424 0.477 -3.692 1.00 96.25 72 LEU A N 1
ATOM 532 C CA . LEU A 1 72 ? 16.031 0.125 -4.979 1.00 96.25 72 LEU A CA 1
ATOM 533 C C . LEU A 1 72 ? 17.484 -0.315 -4.765 1.00 96.25 72 LEU A C 1
ATOM 535 O O . LEU A 1 72 ? 18.260 0.418 -4.148 1.00 96.25 72 LEU A O 1
ATOM 539 N N . PHE A 1 73 ? 17.870 -1.475 -5.297 1.00 96.94 73 PHE A N 1
ATOM 540 C CA . PHE A 1 73 ? 19.261 -1.917 -5.202 1.00 96.94 73 PHE A CA 1
ATOM 541 C C . PHE A 1 73 ? 20.159 -1.232 -6.245 1.00 96.94 73 PHE A C 1
ATOM 543 O O . PHE A 1 73 ? 19.697 -0.889 -7.336 1.00 96.94 73 PHE A O 1
ATOM 550 N N . PRO A 1 74 ? 21.465 -1.059 -5.961 1.00 96.81 74 PRO A N 1
ATOM 551 C CA . PRO A 1 74 ? 22.412 -0.568 -6.956 1.00 96.81 74 PRO A CA 1
ATOM 552 C C . PRO A 1 74 ? 22.414 -1.449 -8.213 1.00 96.81 74 PRO A C 1
ATOM 554 O O . PRO A 1 74 ? 22.692 -2.643 -8.137 1.00 96.81 74 PRO A O 1
ATOM 557 N N . GLY A 1 75 ? 22.114 -0.849 -9.368 1.00 96.06 75 GLY A N 1
ATOM 558 C CA . GLY A 1 75 ? 22.087 -1.544 -10.660 1.00 96.06 75 GLY A CA 1
ATOM 559 C C . GLY A 1 75 ? 20.854 -2.420 -10.907 1.00 96.06 75 GLY A C 1
ATOM 560 O O . GLY A 1 75 ? 20.845 -3.172 -11.876 1.00 96.06 75 GLY A O 1
ATOM 561 N N . GLU A 1 76 ? 19.826 -2.354 -10.058 1.00 97.12 76 GLU A N 1
ATOM 562 C CA . GLU A 1 76 ? 18.563 -3.048 -10.309 1.00 97.12 76 GLU A CA 1
ATOM 563 C C . GLU A 1 76 ? 17.757 -2.341 -11.403 1.00 97.12 76 GLU A C 1
ATOM 565 O O . GLU A 1 76 ? 17.516 -1.134 -11.349 1.00 97.12 76 GLU A O 1
ATOM 570 N N . GLU A 1 77 ? 17.310 -3.121 -12.384 1.00 97.19 77 GLU A N 1
ATOM 571 C CA . GLU A 1 77 ? 16.385 -2.649 -13.409 1.00 97.19 77 GLU A CA 1
ATOM 572 C C . GLU A 1 77 ? 15.065 -2.196 -12.784 1.00 97.19 77 GLU A C 1
ATOM 574 O O . GLU A 1 77 ? 14.496 -2.881 -11.931 1.00 97.19 77 GLU A O 1
ATOM 579 N N . ILE A 1 78 ? 14.525 -1.071 -13.258 1.00 95.56 78 ILE A N 1
ATOM 580 C CA . ILE A 1 78 ? 13.293 -0.492 -12.701 1.00 95.56 78 ILE A CA 1
ATOM 581 C C . ILE A 1 78 ? 12.124 -1.481 -12.767 1.00 95.56 78 ILE A C 1
ATOM 583 O O . ILE A 1 78 ? 11.368 -1.585 -11.807 1.00 95.56 78 ILE A O 1
ATOM 587 N N . ALA A 1 79 ? 12.002 -2.260 -13.844 1.00 96.62 79 ALA A N 1
ATOM 588 C CA . ALA A 1 79 ? 10.965 -3.288 -13.955 1.00 96.62 79 ALA A CA 1
ATOM 589 C C . ALA A 1 79 ? 11.095 -4.367 -12.861 1.00 96.62 79 ALA A C 1
ATOM 591 O O . ALA A 1 79 ? 10.113 -4.704 -12.2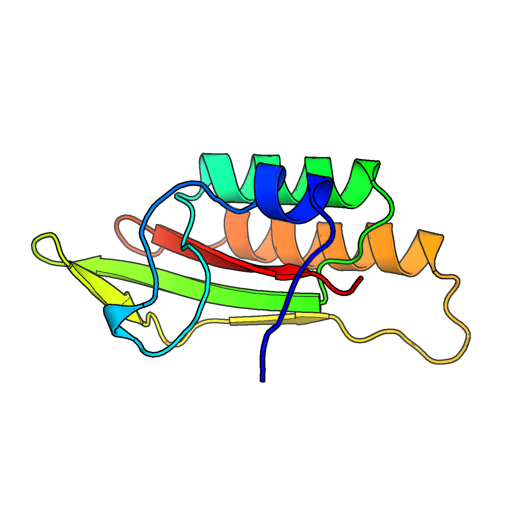00 1.00 96.62 79 ALA A O 1
ATOM 592 N N . SER A 1 80 ? 12.319 -4.842 -12.602 1.00 98.06 80 SER A N 1
ATOM 593 C CA . SER A 1 80 ? 12.602 -5.788 -11.515 1.00 98.06 80 SER A CA 1
ATOM 594 C C . SER A 1 80 ? 12.286 -5.182 -10.147 1.00 98.06 80 SER A C 1
ATOM 596 O O . SER A 1 80 ? 11.723 -5.857 -9.284 1.00 98.06 80 SER A O 1
ATOM 598 N N . TYR A 1 81 ? 12.585 -3.893 -9.962 1.00 98.12 81 TYR A N 1
ATOM 599 C CA . TYR A 1 81 ? 12.260 -3.172 -8.737 1.00 98.12 81 TYR A CA 1
ATOM 600 C C . TYR A 1 81 ? 10.749 -3.027 -8.523 1.00 98.12 81 TYR A C 1
ATOM 602 O O . TYR A 1 81 ? 10.267 -3.226 -7.406 1.00 98.12 81 TYR A O 1
ATOM 610 N N . VAL A 1 82 ? 9.977 -2.735 -9.573 1.00 98.31 82 VAL A N 1
ATOM 611 C CA . VAL A 1 82 ? 8.506 -2.696 -9.518 1.00 98.31 82 VAL A CA 1
ATOM 612 C C . VAL A 1 82 ? 7.955 -4.042 -9.052 1.00 98.31 82 VAL A C 1
ATOM 614 O O . VAL A 1 82 ? 7.196 -4.090 -8.084 1.00 98.31 82 VAL A O 1
ATOM 617 N N . ASP A 1 83 ? 8.391 -5.142 -9.667 1.00 98.38 83 ASP A N 1
ATOM 618 C CA . ASP A 1 83 ? 7.934 -6.485 -9.301 1.00 98.38 83 ASP A CA 1
ATOM 619 C C . ASP A 1 83 ? 8.328 -6.865 -7.865 1.00 98.38 83 ASP A C 1
ATOM 621 O O . ASP A 1 83 ? 7.501 -7.360 -7.091 1.00 98.38 83 ASP A O 1
ATOM 625 N N . ARG A 1 84 ? 9.582 -6.609 -7.472 1.00 98.56 84 ARG A N 1
ATOM 626 C CA . ARG A 1 84 ? 10.083 -6.946 -6.134 1.00 98.56 84 ARG A CA 1
ATOM 627 C C . ARG A 1 84 ? 9.404 -6.120 -5.048 1.00 98.56 84 ARG A C 1
ATOM 629 O O . ARG A 1 84 ? 9.015 -6.672 -4.020 1.00 98.56 84 ARG A O 1
ATOM 636 N N . SER A 1 85 ? 9.249 -4.819 -5.269 1.00 98.56 85 SER A N 1
ATOM 637 C CA . SER A 1 85 ? 8.616 -3.913 -4.308 1.00 98.56 85 SER A CA 1
ATOM 638 C C . SER A 1 85 ? 7.133 -4.239 -4.104 1.00 98.56 85 SER A C 1
ATOM 640 O O . SER A 1 85 ? 6.677 -4.323 -2.961 1.00 98.56 85 SER A O 1
ATOM 642 N N . ALA A 1 86 ? 6.410 -4.574 -5.179 1.00 98.50 86 ALA A N 1
ATOM 643 C CA . ALA A 1 86 ? 5.045 -5.083 -5.093 1.00 98.50 86 ALA A CA 1
ATOM 644 C C . ALA A 1 86 ? 4.970 -6.416 -4.328 1.00 98.50 86 ALA A C 1
ATOM 646 O O . ALA A 1 86 ? 4.105 -6.585 -3.466 1.00 98.50 86 ALA A O 1
ATOM 647 N N . LEU A 1 87 ? 5.898 -7.351 -4.573 1.00 98.50 87 LEU A N 1
ATOM 648 C CA . LEU A 1 87 ? 5.942 -8.628 -3.855 1.00 98.50 87 LEU A CA 1
ATOM 649 C C . LEU A 1 87 ? 6.182 -8.444 -2.349 1.00 98.50 87 LEU A C 1
ATOM 651 O O . LEU A 1 87 ? 5.506 -9.092 -1.547 1.00 98.50 87 LEU A O 1
ATOM 655 N N . VAL A 1 88 ? 7.114 -7.565 -1.963 1.00 98.56 88 VAL A N 1
ATOM 656 C CA . VAL A 1 88 ? 7.398 -7.239 -0.554 1.00 98.56 88 VAL A CA 1
ATOM 657 C C . VAL A 1 88 ? 6.162 -6.645 0.120 1.00 98.56 88 VAL A C 1
ATOM 659 O O . VAL A 1 88 ? 5.756 -7.132 1.177 1.00 98.56 88 VAL A O 1
ATOM 662 N N . ALA A 1 89 ? 5.525 -5.655 -0.512 1.00 98.50 89 ALA A N 1
ATOM 663 C CA . ALA A 1 89 ? 4.315 -5.024 0.007 1.00 98.50 89 ALA A CA 1
ATOM 664 C C . ALA A 1 89 ? 3.166 -6.035 0.156 1.00 98.50 89 ALA A C 1
ATOM 666 O O . ALA A 1 89 ? 2.567 -6.154 1.225 1.00 98.50 89 ALA A O 1
ATOM 667 N N . ARG A 1 90 ? 2.901 -6.832 -0.889 1.00 98.50 90 ARG A N 1
ATOM 668 C CA . ARG A 1 90 ? 1.845 -7.853 -0.891 1.00 98.50 90 ARG A CA 1
ATOM 669 C C . ARG A 1 90 ? 2.062 -8.877 0.215 1.00 98.50 90 ARG A C 1
ATOM 671 O O . ARG A 1 90 ? 1.111 -9.246 0.901 1.00 98.50 90 ARG A O 1
ATOM 678 N N . ARG A 1 91 ? 3.308 -9.327 0.402 1.00 98.50 91 ARG A N 1
ATOM 679 C CA . ARG A 1 91 ? 3.664 -10.271 1.463 1.00 98.50 91 ARG A CA 1
ATOM 680 C C . ARG A 1 91 ? 3.332 -9.688 2.831 1.00 98.50 91 ARG A C 1
ATOM 682 O O . ARG A 1 91 ? 2.550 -10.305 3.546 1.00 98.50 91 ARG A O 1
ATOM 689 N N . PHE A 1 92 ? 3.832 -8.490 3.138 1.00 98.50 92 PHE A N 1
ATOM 690 C CA . PHE A 1 92 ? 3.554 -7.817 4.407 1.00 98.50 92 PHE A CA 1
ATOM 691 C C . PHE A 1 92 ? 2.047 -7.680 4.656 1.00 98.50 92 PHE A C 1
ATOM 693 O O . PHE A 1 92 ? 1.544 -8.170 5.664 1.00 98.50 92 PHE A O 1
ATOM 700 N N . VAL A 1 93 ? 1.314 -7.092 3.703 1.00 98.19 93 VAL A N 1
ATOM 701 C CA . VAL A 1 93 ? -0.134 -6.865 3.824 1.00 98.19 93 VAL A CA 1
ATOM 702 C C . VAL A 1 93 ? -0.883 -8.183 4.025 1.00 98.19 93 VAL A C 1
ATOM 704 O O . VAL A 1 93 ? -1.745 -8.259 4.893 1.00 98.19 93 VAL A O 1
ATOM 707 N N . SER A 1 94 ? -0.553 -9.239 3.273 1.00 97.81 94 SER A N 1
ATOM 708 C CA . SER A 1 94 ? -1.248 -10.535 3.352 1.00 97.81 94 SER A CA 1
ATOM 709 C C . SER A 1 94 ? -0.926 -11.348 4.610 1.00 97.81 94 SER A C 1
ATOM 711 O O . SER A 1 94 ? -1.764 -12.123 5.078 1.00 97.81 94 SER A O 1
ATOM 713 N N . GLU A 1 95 ? 0.275 -11.190 5.167 1.00 97.81 95 GLU A N 1
ATOM 714 C CA . GLU A 1 95 ? 0.732 -11.903 6.363 1.00 97.81 95 GLU A CA 1
ATOM 715 C C . GLU A 1 95 ? 0.366 -11.161 7.653 1.00 97.81 95 GLU A C 1
ATOM 717 O O . GLU A 1 95 ? 0.327 -11.782 8.713 1.00 97.81 95 GLU A O 1
ATOM 722 N N . TYR A 1 96 ? 0.029 -9.871 7.582 1.00 97.75 96 TYR A N 1
ATOM 723 C CA . TYR A 1 96 ? -0.382 -9.085 8.739 1.00 97.75 96 TYR A CA 1
ATOM 724 C C . TYR A 1 96 ? -1.661 -9.654 9.391 1.00 97.75 96 TYR A C 1
ATOM 726 O O . TYR A 1 96 ? -2.629 -10.021 8.714 1.00 97.75 96 TYR A O 1
ATOM 734 N N . ARG A 1 97 ? -1.655 -9.772 10.726 1.00 95.19 97 ARG A N 1
ATOM 735 C CA . ARG A 1 97 ? -2.732 -10.386 11.538 1.00 95.19 97 ARG A CA 1
ATOM 736 C C . ARG A 1 97 ? -3.310 -9.438 12.595 1.00 95.19 97 ARG A C 1
ATOM 738 O O . ARG A 1 97 ? -3.884 -9.900 13.578 1.00 95.19 97 ARG A O 1
ATOM 745 N N . GLY A 1 98 ? -3.149 -8.129 12.402 1.00 92.81 98 GLY A N 1
ATOM 746 C CA . GLY A 1 98 ? -3.765 -7.126 13.269 1.00 92.81 98 GLY A CA 1
ATOM 747 C C . GLY A 1 98 ? -5.293 -7.158 13.214 1.00 92.81 98 GLY A C 1
ATOM 748 O O . GLY A 1 98 ? -5.895 -7.731 12.300 1.00 92.81 98 GLY A O 1
ATOM 749 N N . ARG A 1 99 ? -5.935 -6.555 14.215 1.00 93.06 99 ARG A N 1
ATOM 750 C CA . AR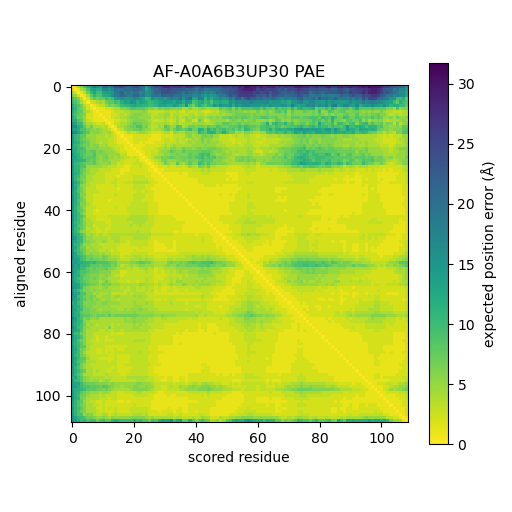G A 1 99 ? -7.403 -6.492 14.289 1.00 93.06 99 ARG A CA 1
ATOM 751 C C . ARG A 1 99 ? -7.922 -5.371 13.390 1.00 93.06 99 ARG A C 1
ATOM 753 O O . ARG A 1 99 ? -7.580 -4.219 13.620 1.00 93.06 99 ARG A O 1
ATOM 760 N N . ASP A 1 100 ? -8.788 -5.727 12.440 1.00 94.69 100 ASP A N 1
ATOM 761 C CA . ASP A 1 100 ? -9.368 -4.801 11.451 1.00 94.69 100 ASP A CA 1
ATOM 762 C C . ASP A 1 100 ? -8.293 -3.891 10.814 1.00 94.69 100 ASP A C 1
ATOM 764 O O . ASP A 1 100 ? -8.220 -2.694 11.119 1.00 94.69 100 ASP A O 1
ATOM 768 N N . PRO A 1 101 ? -7.365 -4.487 10.036 1.00 96.69 101 PRO A N 1
ATOM 769 C CA . PRO A 1 101 ? -6.154 -3.810 9.609 1.00 96.69 101 PRO A CA 1
ATOM 770 C C . PRO A 1 101 ? -6.375 -2.924 8.381 1.00 96.69 101 PRO A C 1
ATOM 772 O O . PRO A 1 101 ? -7.053 -3.302 7.420 1.00 96.69 101 PRO A O 1
ATOM 775 N N . TYR A 1 102 ? -5.704 -1.776 8.396 1.00 97.06 102 TYR A N 1
ATOM 776 C CA . TYR A 1 102 ? -5.643 -0.821 7.296 1.00 97.06 102 TYR A CA 1
ATOM 777 C C . TYR A 1 102 ? -4.191 -0.487 6.956 1.00 97.06 102 TYR A C 1
ATOM 779 O O . TYR A 1 102 ? -3.316 -0.557 7.816 1.00 97.06 102 TYR A O 1
ATOM 787 N N . PHE A 1 103 ? -3.929 -0.106 5.709 1.00 97.12 103 PHE A N 1
ATOM 788 C CA . PHE A 1 103 ? -2.574 0.082 5.202 1.00 97.12 103 PHE A CA 1
ATOM 789 C C . PHE A 1 103 ? -2.456 1.377 4.412 1.00 97.12 103 PHE A C 1
ATOM 791 O O . PHE A 1 103 ? -3.188 1.588 3.445 1.00 97.12 103 PHE A O 1
ATOM 798 N N . ALA A 1 104 ? -1.509 2.222 4.805 1.00 95.88 104 ALA A N 1
ATOM 799 C CA . ALA A 1 104 ? -1.035 3.312 3.967 1.00 95.88 104 ALA A CA 1
ATOM 800 C C . ALA A 1 104 ? 0.004 2.754 2.993 1.00 95.88 104 ALA A C 1
ATOM 802 O O . ALA A 1 104 ? 0.938 2.079 3.420 1.00 95.88 104 ALA A O 1
ATOM 803 N N . ILE A 1 105 ? -0.143 3.030 1.700 1.00 95.50 105 ILE A N 1
ATOM 804 C CA . ILE A 1 105 ? 0.791 2.573 0.663 1.00 95.50 105 ILE A CA 1
ATOM 805 C C . ILE A 1 105 ? 1.607 3.770 0.182 1.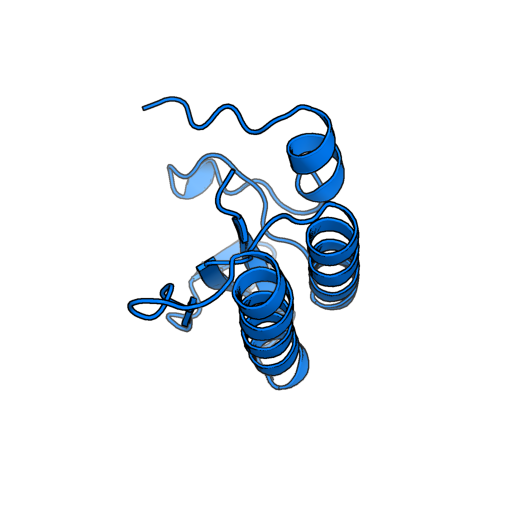00 95.50 105 ILE A C 1
ATOM 807 O O . ILE A 1 105 ? 1.038 4.802 -0.170 1.00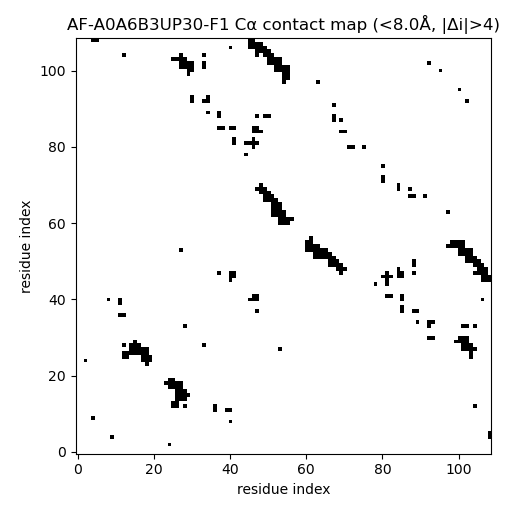 95.50 105 ILE A O 1
ATOM 811 N N . VAL A 1 106 ? 2.931 3.620 0.129 1.00 94.38 106 VAL A N 1
ATOM 812 C CA . VAL A 1 106 ? 3.853 4.649 -0.365 1.00 94.38 106 VAL A CA 1
ATOM 813 C C . VAL A 1 106 ? 4.402 4.223 -1.734 1.00 94.38 106 VAL A C 1
ATOM 815 O O . VAL A 1 106 ? 5.320 3.399 -1.799 1.00 94.38 106 VAL A O 1
ATOM 818 N N . PRO A 1 107 ? 3.857 4.747 -2.846 1.00 92.75 107 PRO A N 1
ATOM 819 C CA . PRO A 1 107 ? 4.437 4.585 -4.174 1.00 92.75 107 PRO A CA 1
ATOM 820 C C . PRO A 1 107 ? 5.625 5.539 -4.385 1.00 92.75 107 PRO A C 1
ATOM 822 O O . PRO A 1 107 ? 5.759 6.553 -3.697 1.00 92.75 107 PRO A O 1
ATOM 825 N N . ARG A 1 108 ? 6.468 5.255 -5.382 1.00 89.88 108 ARG A N 1
ATOM 826 C CA . ARG A 1 108 ? 7.445 6.218 -5.919 1.00 89.88 108 ARG A CA 1
ATOM 827 C C . ARG A 1 108 ? 7.182 6.434 -7.407 1.00 89.88 108 ARG A C 1
ATOM 829 O O . ARG A 1 108 ? 7.371 5.512 -8.191 1.00 89.88 108 ARG A O 1
ATOM 836 N N . THR A 1 109 ? 6.749 7.643 -7.753 1.00 81.12 109 THR A N 1
ATOM 837 C CA . THR A 1 109 ? 6.524 8.129 -9.126 1.00 81.12 109 THR A CA 1
ATOM 838 C C . THR A 1 109 ? 7.680 8.985 -9.609 1.00 81.12 109 THR A C 1
ATOM 840 O O . THR A 1 109 ? 8.227 9.719 -8.752 1.00 81.12 109 THR A O 1
#

Nearest PDB structures (foldseek):
  2fhz-assembly1_A  TM=7.444E-01  e=4.816E-03  Escherichia coli
  9bk5-assembly1_A  TM=4.693E-01  e=1.287E+00  synthetic construct
  5kt5-assembly1_A  TM=3.262E-01  e=3.069E+00  Homo sapiens
  7el5-assembly2_B  TM=3.479E-01  e=5.366E+00  Xenopus laevis

pLDDT: mean 90.92, std 11.51, range [37.16, 98.56]

Mean predicted aligned error: 4.42 Å

Sequence (109 aa):
MKTTWGSEVEAVLNSGVSLEPFGVQGWALPQVDALAAIERLRGLGVPVVGGDAFERKSGELVLAYANWCCELFPGEEIASYVDRSALVARRFVSEYRGRDPYFAIVPRT

Foldseek 3Di:
DDPDDPPQLCVLFVDAAACVVVVDGTHWAFLVSQLVSLVSCLVVLWAFAKKFKWADDPNDTDGPPDMDGQDDDVPDDSNNRSVVRSVRSNCCSVPDDHHRMIMDTDIDD

Radius of gyration: 13.42 Å; Cα contacts (8 Å, |Δi|>4): 180; chains: 1; bounding box: 36×31×33 Å

Secondary structure (DSSP, 8-state):
------HHHHHHHS-SEE-GGGT-SSEEEEHHHHHHHHHHHHHTT--EEEEEEEEEETTEEEEEEEEEE-PPPTT--HHHHHHHHHHHHHHHHHH---SSEEEEEEE--